Protein AF-Q2G0W6-F1 (afdb_monomer)

pLDDT: mean 89.72, std 13.42, range [47.97, 98.38]

Solvent-accessible surface area (backbone atoms only — not comparable to full-atom values): 6024 Å² total; per-residue (Å²): 139,83,82,79,76,77,85,74,75,71,76,68,73,54,66,67,60,52,53,52,50,52,54,51,51,54,53,50,52,53,50,53,47,46,40,64,72,47,50,49,53,52,51,55,49,52,51,51,52,50,51,51,48,50,56,51,52,51,49,52,52,43,53,52,50,40,51,48,40,53,58,56,50,56,59,55,76,78,47,87,82,48,70,68,52,53,50,52,48,51,51,42,51,50,52,38,54,54,51,55,56,76,82,107

Organism: Staphylococcus aureus (strain NCTC 8325 / PS 47) (NCBI:txid93061)

Nearest PDB structures (foldseek):
  7aal-assembly1_B  TM=5.292E-01  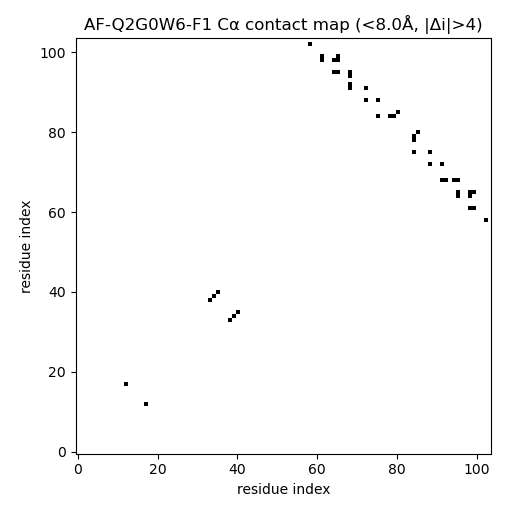e=4.564E+00  Homo sapiens

Sequence (104 aa):
MTLIEPDMTLRMPDISTTVETLNLISKMEAQKENIRTVIAPEHKHKYKDIENGLKGEEKVLIEQMAQHCEAFKANFKGAAQGDWVKSAMSEIDSIKDDLKKINS

Foldseek 3Di:
DDDPDPPPCVVPPDVVVVVVVVVVVVVVVVVVCCCVPPVVVVVVVVVVVVVVVVLVVLVVVLVVLLVVLVVVLVVLVPPDDDPVNVVSNVVSVVVNVVSVVVND

Secondary structure (DSSP, 8-state):
-----------PPPHHHHHHHHHHHHHHHHHHHHIIIIIHHHHHHHHHHHHHHHHHHHHHHHHHHHHHHHHHHHHGGGS--SHHHHHHHHHHHHHHHHHHHHT-

Mean predicted aligned error: 10.41 Å

Structure (mmCIF, N/CA/C/O backbone):
data_AF-Q2G0W6-F1
#
_entry.id   AF-Q2G0W6-F1
#
loop_
_atom_site.group_PDB
_atom_site.id
_atom_site.type_symbol
_atom_site.label_atom_id
_atom_site.label_alt_id
_atom_site.label_comp_id
_atom_site.label_asym_id
_atom_site.label_entity_id
_atom_site.label_seq_id
_atom_site.pdbx_PDB_ins_code
_atom_site.Cartn_x
_atom_site.Cartn_y
_atom_site.Cartn_z
_atom_site.occupancy
_atom_site.B_iso_or_equiv
_atom_site.auth_seq_id
_atom_site.auth_comp_id
_atom_site.auth_asym_id
_atom_site.auth_atom_id
_atom_site.pdbx_PDB_model_num
ATOM 1 N N . MET A 1 1 ? 78.123 38.011 -19.544 1.00 52.66 1 MET A N 1
ATOM 2 C CA . MET A 1 1 ? 76.649 37.994 -19.460 1.00 52.66 1 MET A CA 1
ATOM 3 C C . MET A 1 1 ? 76.203 36.686 -20.095 1.00 52.66 1 MET A C 1
ATOM 5 O O . MET A 1 1 ? 76.254 36.571 -21.309 1.00 52.66 1 MET A O 1
ATOM 9 N N . THR A 1 2 ? 75.943 35.653 -19.296 1.00 51.62 2 THR A N 1
ATOM 10 C CA . THR A 1 2 ? 75.456 34.357 -19.791 1.00 51.62 2 THR A CA 1
ATOM 11 C C . THR A 1 2 ? 73.935 34.380 -19.746 1.00 51.62 2 THR A C 1
ATOM 13 O O . THR A 1 2 ? 73.357 34.551 -18.673 1.00 51.62 2 THR A O 1
ATOM 16 N N . LEU A 1 3 ? 73.309 34.283 -20.920 1.00 47.97 3 LEU A N 1
ATOM 17 C CA . LEU A 1 3 ? 71.867 34.130 -21.081 1.00 47.97 3 LEU A CA 1
ATOM 18 C C . LEU A 1 3 ? 71.460 32.789 -20.453 1.00 47.97 3 LEU A C 1
ATOM 20 O O . LEU A 1 3 ? 71.885 31.738 -20.924 1.00 47.97 3 LEU A O 1
ATOM 24 N N . ILE A 1 4 ? 70.675 32.824 -19.377 1.00 57.09 4 ILE A N 1
ATOM 25 C CA . ILE A 1 4 ? 69.928 31.653 -18.916 1.00 57.09 4 ILE A CA 1
ATOM 26 C C . ILE A 1 4 ? 68.672 31.634 -19.780 1.00 57.09 4 ILE A C 1
ATOM 28 O O . ILE A 1 4 ? 67.776 32.456 -19.589 1.00 57.09 4 ILE A O 1
ATOM 32 N N . GLU A 1 5 ? 68.655 30.769 -20.789 1.00 59.44 5 GLU A N 1
ATOM 33 C CA . GLU A 1 5 ? 67.460 30.535 -21.592 1.00 59.44 5 GLU A CA 1
ATOM 34 C C . GLU A 1 5 ? 66.395 29.917 -20.676 1.00 59.44 5 GLU A C 1
ATOM 36 O O . GLU A 1 5 ? 66.672 28.903 -20.028 1.00 59.44 5 GLU A O 1
ATOM 41 N N . PRO A 1 6 ? 65.208 30.533 -20.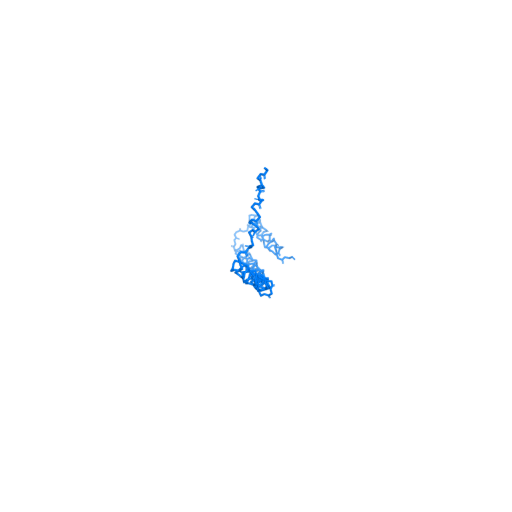534 1.00 58.56 6 PRO A N 1
ATOM 42 C CA . PRO A 1 6 ? 64.140 29.918 -19.771 1.00 58.56 6 PRO A CA 1
ATOM 43 C C . PRO A 1 6 ? 63.786 28.603 -20.458 1.00 58.56 6 PRO A C 1
ATOM 45 O O . PRO A 1 6 ? 63.470 28.595 -21.649 1.00 58.56 6 PRO A O 1
ATOM 48 N N . ASP A 1 7 ? 63.865 27.508 -19.703 1.00 61.12 7 ASP A N 1
ATOM 49 C CA . ASP A 1 7 ? 63.401 2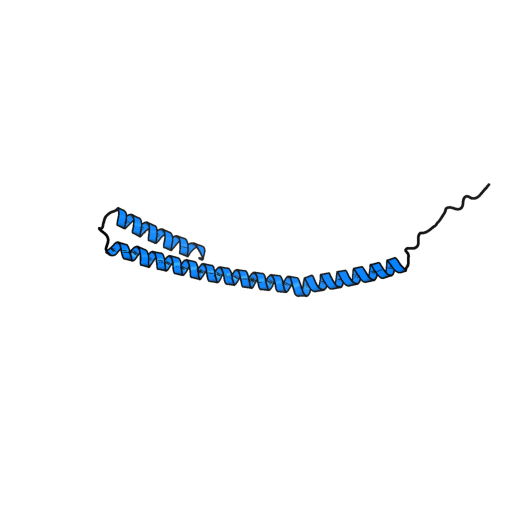6.185 -20.108 1.00 61.12 7 ASP A CA 1
ATOM 50 C C . ASP A 1 7 ? 61.893 26.264 -20.369 1.00 61.12 7 ASP A C 1
ATOM 52 O O . ASP A 1 7 ? 61.048 26.023 -19.509 1.00 61.12 7 ASP A O 1
ATOM 56 N N . MET A 1 8 ? 61.560 26.693 -21.582 1.00 60.03 8 MET A N 1
ATOM 57 C CA . MET A 1 8 ? 60.233 26.627 -22.156 1.00 60.03 8 MET A CA 1
ATOM 58 C C . MET A 1 8 ? 60.035 25.229 -22.724 1.00 60.03 8 MET A C 1
ATOM 60 O O . MET A 1 8 ? 59.631 25.079 -23.879 1.00 60.03 8 MET A O 1
ATOM 64 N N . THR A 1 9 ? 60.255 24.191 -21.914 1.00 52.31 9 THR A N 1
ATOM 65 C CA . THR A 1 9 ? 59.517 22.941 -22.076 1.00 52.31 9 THR A CA 1
ATOM 66 C C . THR A 1 9 ? 58.040 23.256 -21.833 1.00 52.31 9 THR A C 1
ATOM 68 O O . THR A 1 9 ? 57.425 22.902 -20.828 1.00 52.31 9 THR A O 1
ATOM 71 N N . LEU A 1 10 ? 57.447 23.960 -22.806 1.00 54.72 10 LEU A N 1
ATOM 72 C CA . LEU A 1 10 ? 56.041 23.920 -23.125 1.00 54.72 10 LEU A CA 1
ATOM 73 C C . LEU A 1 10 ? 55.772 22.436 -23.314 1.00 54.72 10 LEU A C 1
ATOM 75 O O . LEU A 1 10 ? 56.071 21.858 -24.359 1.00 54.72 10 LEU A O 1
ATOM 79 N N . ARG A 1 11 ? 55.314 21.795 -22.242 1.00 59.38 11 ARG A N 1
ATOM 80 C CA . ARG A 1 11 ? 54.933 20.395 -22.239 1.00 59.38 11 ARG A CA 1
ATOM 81 C C . ARG A 1 11 ? 53.697 20.302 -23.119 1.00 59.38 11 ARG A C 1
ATOM 83 O O . ARG A 1 11 ? 52.573 20.375 -22.632 1.00 59.38 11 ARG A O 1
ATOM 90 N N . MET A 1 12 ? 53.921 20.238 -24.430 1.00 61.53 12 MET A N 1
ATOM 91 C CA . MET A 1 12 ? 52.892 19.903 -25.393 1.00 61.53 12 MET A CA 1
ATOM 92 C C . MET A 1 12 ? 52.284 18.591 -24.898 1.00 61.53 12 MET A C 1
ATOM 94 O O . MET A 1 12 ? 53.038 17.637 -24.673 1.00 61.53 12 MET A O 1
ATOM 98 N N . PRO A 1 13 ? 50.968 18.551 -24.627 1.00 66.75 13 PRO A N 1
ATOM 99 C CA . PRO A 1 13 ? 50.328 17.312 -24.237 1.00 66.75 13 PRO A CA 1
ATOM 100 C C . PRO A 1 13 ? 50.644 16.266 -25.301 1.00 66.75 13 PRO A C 1
ATOM 102 O O . PRO A 1 13 ? 50.566 16.551 -26.498 1.00 66.75 13 PRO A O 1
ATOM 105 N N . ASP A 1 14 ? 51.036 15.074 -24.862 1.00 72.56 14 ASP A N 1
ATOM 106 C CA . ASP A 1 14 ? 51.306 13.967 -25.768 1.00 72.56 14 ASP A CA 1
ATOM 107 C C . ASP A 1 14 ? 50.051 13.735 -26.625 1.00 72.56 14 ASP A C 1
ATOM 109 O O . ASP A 1 14 ? 48.941 13.567 -26.102 1.00 72.56 14 ASP A O 1
ATOM 113 N N . ILE A 1 15 ? 50.205 13.781 -27.949 1.00 76.88 15 ILE A N 1
ATOM 114 C CA . ILE A 1 15 ? 49.108 13.600 -28.904 1.00 76.88 15 ILE A CA 1
ATOM 115 C C . ILE A 1 15 ? 48.362 12.288 -28.608 1.00 76.88 15 ILE A C 1
ATOM 117 O O . ILE A 1 15 ? 47.132 12.274 -28.690 1.00 76.88 15 ILE A O 1
ATOM 121 N N . SER A 1 16 ? 49.065 11.231 -28.171 1.00 78.44 16 SER A N 1
ATOM 122 C CA . SER A 1 16 ? 48.446 9.961 -27.759 1.00 78.44 16 SER A CA 1
ATOM 123 C C . SER A 1 16 ? 47.441 10.17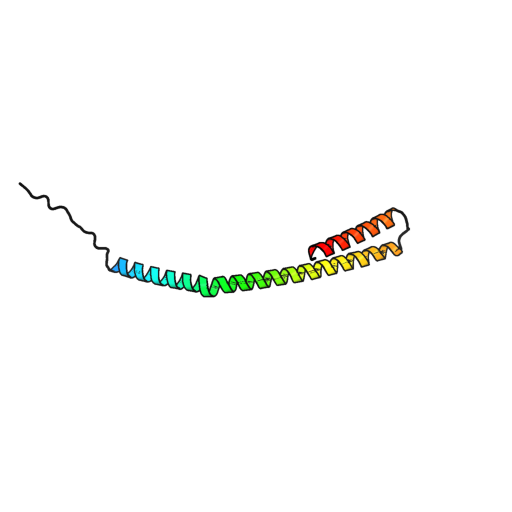4 -26.628 1.00 78.44 16 SER A C 1
ATOM 125 O O . SER A 1 16 ? 46.273 9.802 -26.748 1.00 78.44 16 SER A O 1
ATOM 127 N N . THR A 1 17 ? 47.852 10.881 -25.569 1.00 80.44 17 THR A N 1
ATOM 128 C CA . THR A 1 17 ? 46.977 11.180 -24.421 1.00 80.44 17 THR A CA 1
ATOM 129 C C . THR A 1 17 ? 45.772 12.034 -24.808 1.00 80.44 17 THR A C 1
ATOM 131 O O . THR A 1 17 ? 44.679 11.847 -24.270 1.00 80.44 17 THR A O 1
ATOM 134 N N . THR A 1 18 ? 45.931 12.933 -25.784 1.00 84.31 18 THR A N 1
ATOM 135 C CA . THR A 1 18 ? 44.831 13.771 -26.277 1.00 84.31 18 THR A CA 1
ATOM 136 C C . THR A 1 18 ? 43.787 12.926 -27.012 1.00 84.31 18 THR A C 1
ATOM 138 O O . THR A 1 18 ? 42.591 13.055 -26.747 1.00 84.31 18 THR A O 1
ATOM 141 N N . VAL A 1 19 ? 44.220 12.018 -27.892 1.00 88.69 19 VAL A N 1
ATOM 142 C CA . VAL A 1 19 ? 43.323 11.119 -28.641 1.00 88.69 19 VAL A CA 1
ATOM 143 C C . VAL A 1 19 ? 42.608 10.140 -27.707 1.00 88.69 19 VAL A C 1
ATOM 145 O O . VAL A 1 19 ? 41.399 9.938 -27.826 1.00 88.69 19 VAL A O 1
ATOM 148 N N . GLU A 1 20 ? 43.325 9.564 -26.743 1.00 89.62 20 GLU A N 1
ATOM 149 C CA . GLU A 1 20 ? 42.739 8.695 -25.717 1.00 89.62 20 GLU A CA 1
ATOM 150 C C . GLU A 1 20 ? 41.670 9.427 -24.900 1.00 89.62 20 GLU A C 1
ATOM 152 O O . GLU A 1 20 ? 40.569 8.904 -24.708 1.00 89.62 20 GLU A O 1
ATOM 157 N N . THR A 1 21 ? 41.953 10.668 -24.494 1.00 91.56 21 THR A N 1
ATOM 158 C CA . THR A 1 21 ? 41.002 11.513 -23.761 1.00 91.56 21 THR A CA 1
ATOM 159 C C . THR A 1 21 ? 39.743 11.786 -24.587 1.00 91.56 21 THR A C 1
ATOM 161 O O . THR A 1 21 ? 38.633 11.629 -24.077 1.00 91.56 21 THR A O 1
ATOM 164 N N . LEU A 1 22 ? 39.878 12.125 -25.875 1.00 92.81 22 LEU A N 1
ATOM 165 C CA . LEU A 1 22 ? 38.729 12.342 -26.765 1.00 92.81 22 LEU A CA 1
ATOM 166 C C . LEU A 1 22 ? 37.877 11.075 -26.930 1.00 92.81 22 LEU A C 1
ATOM 168 O O . LEU A 1 22 ? 36.647 11.143 -26.868 1.00 92.81 22 LEU A O 1
ATOM 172 N N . ASN A 1 23 ? 38.516 9.911 -27.069 1.00 93.44 23 ASN A N 1
ATOM 173 C CA . ASN A 1 23 ? 37.819 8.628 -27.147 1.00 93.44 23 ASN A CA 1
ATOM 174 C C . ASN A 1 23 ? 37.051 8.304 -25.855 1.00 93.44 23 ASN A C 1
ATOM 176 O O . ASN A 1 23 ? 35.928 7.798 -25.918 1.00 93.44 23 ASN A O 1
ATOM 180 N N . LEU A 1 24 ? 37.625 8.597 -24.684 1.00 95.19 24 LEU A N 1
ATOM 181 C CA . LEU A 1 24 ? 36.948 8.423 -23.395 1.00 95.19 24 LEU A CA 1
ATOM 182 C C . LEU A 1 24 ? 35.738 9.351 -23.263 1.00 95.19 24 LEU A C 1
ATOM 184 O O . LEU A 1 24 ? 34.660 8.881 -22.902 1.00 95.19 24 LEU A O 1
ATOM 188 N N . ILE A 1 25 ? 35.882 10.632 -23.616 1.00 95.94 25 ILE A N 1
ATOM 189 C CA . ILE A 1 25 ? 34.777 11.602 -23.598 1.00 95.94 25 ILE A CA 1
ATOM 190 C C . ILE A 1 25 ? 33.643 11.139 -24.516 1.00 95.94 25 ILE A C 1
ATOM 192 O O . ILE A 1 25 ? 32.486 11.128 -24.102 1.00 95.94 25 ILE A O 1
ATOM 196 N N . SER A 1 26 ? 33.963 10.691 -25.733 1.00 96.12 26 SER A N 1
ATOM 197 C CA . SER A 1 26 ? 32.963 10.177 -26.674 1.00 96.12 26 SER A CA 1
ATOM 198 C C . SER A 1 26 ? 32.193 8.980 -26.100 1.00 96.12 26 SER A C 1
ATOM 200 O O . SER A 1 26 ? 30.961 8.963 -26.134 1.00 96.12 26 SER A O 1
ATOM 202 N N . LYS A 1 27 ? 32.893 8.014 -25.486 1.00 97.12 27 LYS A N 1
ATOM 203 C CA . LYS A 1 27 ? 32.256 6.878 -24.797 1.00 97.12 27 LYS A CA 1
ATOM 204 C C . LYS A 1 27 ? 31.373 7.332 -23.635 1.00 97.12 27 LYS A C 1
ATOM 206 O O . LYS A 1 27 ? 30.276 6.802 -23.471 1.00 97.12 27 LYS A O 1
ATOM 211 N N . MET A 1 28 ? 31.826 8.302 -22.842 1.00 97.00 28 MET A N 1
ATOM 212 C CA . MET A 1 28 ? 31.045 8.852 -21.732 1.00 97.00 28 MET A CA 1
ATOM 213 C C . MET A 1 28 ? 29.769 9.542 -22.218 1.00 97.00 28 MET A C 1
ATOM 215 O O . MET A 1 28 ? 28.710 9.320 -21.638 1.00 97.00 28 MET A O 1
ATOM 219 N N . GLU A 1 29 ? 29.837 10.346 -23.279 1.00 97.88 29 GLU A N 1
ATOM 220 C CA . GLU A 1 29 ? 28.651 11.006 -23.834 1.00 97.88 29 GLU A CA 1
ATOM 221 C C . GLU A 1 29 ? 27.661 9.994 -24.418 1.00 97.88 29 GLU A C 1
ATOM 223 O O . GLU A 1 29 ? 26.466 10.090 -24.144 1.00 97.88 29 GLU A O 1
ATOM 228 N N . ALA A 1 30 ? 28.144 8.952 -25.104 1.00 97.69 30 ALA A N 1
ATOM 229 C CA . ALA A 1 30 ? 27.292 7.853 -25.558 1.00 97.69 30 ALA A CA 1
ATOM 230 C C . ALA A 1 30 ? 26.605 7.125 -24.385 1.00 97.69 30 ALA A C 1
ATOM 232 O O . ALA A 1 30 ? 25.414 6.818 -24.450 1.00 97.69 30 ALA A O 1
ATOM 233 N N . GLN A 1 31 ? 27.318 6.888 -23.277 1.00 97.88 31 GLN A N 1
ATOM 234 C CA . GLN A 1 31 ? 26.734 6.293 -22.070 1.00 97.88 31 GLN A CA 1
ATOM 235 C C . GLN A 1 31 ? 25.696 7.209 -21.413 1.00 97.88 31 GLN A C 1
ATOM 237 O O . GLN A 1 31 ? 24.614 6.744 -21.056 1.00 97.88 31 GLN A O 1
ATOM 242 N N . LYS A 1 32 ? 25.987 8.509 -21.272 1.00 98.06 32 LYS A N 1
ATOM 243 C CA . LYS A 1 32 ? 25.030 9.493 -20.740 1.00 98.06 32 LYS A CA 1
ATOM 244 C C . LYS A 1 32 ? 23.783 9.580 -21.604 1.00 98.06 32 LYS A C 1
ATOM 246 O O . LYS A 1 32 ? 22.685 9.740 -21.074 1.00 98.06 32 LYS A O 1
ATOM 251 N N . GLU A 1 33 ? 23.942 9.510 -22.919 1.00 97.94 33 GLU A N 1
ATOM 252 C CA . GLU A 1 33 ? 22.817 9.506 -23.843 1.00 97.94 33 GLU A CA 1
ATOM 253 C C . GLU A 1 33 ? 21.962 8.255 -23.668 1.00 97.94 33 GLU A C 1
ATOM 255 O O . GLU A 1 33 ? 20.753 8.372 -23.479 1.00 97.94 33 GLU A O 1
ATOM 260 N N . ASN A 1 34 ? 22.579 7.075 -23.597 1.00 98.38 34 ASN A N 1
ATOM 261 C CA . ASN A 1 34 ? 21.871 5.826 -23.321 1.00 98.38 34 ASN A CA 1
ATOM 262 C C . ASN A 1 34 ? 21.134 5.855 -21.966 1.00 98.38 34 ASN A C 1
ATOM 264 O O . ASN A 1 34 ? 19.990 5.414 -21.860 1.00 98.38 34 ASN A O 1
ATOM 268 N N . ILE A 1 35 ? 21.750 6.427 -20.925 1.00 98.38 35 ILE A N 1
ATOM 269 C CA . ILE A 1 35 ? 21.098 6.593 -19.619 1.00 98.38 35 ILE A CA 1
ATOM 270 C C . ILE A 1 35 ? 19.860 7.488 -19.735 1.00 98.38 35 ILE A C 1
ATOM 272 O O . ILE A 1 35 ? 18.800 7.140 -19.218 1.00 98.38 35 ILE A O 1
ATOM 276 N N . ARG A 1 36 ? 19.985 8.635 -20.409 1.00 98.12 36 ARG A N 1
ATOM 277 C CA . ARG A 1 36 ? 18.902 9.619 -20.538 1.00 98.12 36 ARG A CA 1
ATOM 278 C C . ARG A 1 36 ? 17.744 9.120 -21.393 1.00 98.12 36 ARG A C 1
ATOM 280 O O . ARG A 1 36 ? 16.596 9.399 -21.061 1.00 98.12 36 ARG A O 1
ATOM 287 N N . THR A 1 37 ? 18.043 8.421 -22.481 1.00 97.62 37 THR A N 1
ATOM 288 C CA . THR A 1 37 ? 17.048 8.080 -23.508 1.00 97.62 37 THR A CA 1
ATOM 289 C C . THR A 1 37 ? 16.442 6.697 -23.343 1.00 97.62 37 THR A C 1
ATOM 291 O O . THR A 1 37 ? 15.295 6.503 -23.733 1.00 97.62 37 THR A O 1
ATOM 294 N N . VAL A 1 38 ? 17.168 5.757 -22.734 1.00 97.50 38 VAL A N 1
ATOM 295 C CA . VAL A 1 38 ? 16.719 4.367 -22.592 1.00 97.50 38 VAL A CA 1
ATOM 296 C C . VAL A 1 38 ? 16.499 4.032 -21.123 1.00 97.50 38 VAL A C 1
ATOM 298 O O . VAL A 1 38 ? 15.372 3.786 -20.696 1.00 97.50 38 VAL A O 1
ATOM 301 N N . ILE A 1 39 ? 17.558 4.100 -20.313 1.00 97.00 39 ILE A N 1
ATOM 302 C CA . ILE A 1 39 ? 17.526 3.552 -18.949 1.00 97.00 39 ILE A CA 1
ATOM 303 C C . ILE A 1 39 ? 16.565 4.336 -18.048 1.00 97.00 39 ILE A C 1
ATOM 305 O O . ILE A 1 39 ? 15.747 3.736 -17.351 1.00 97.00 39 ILE A O 1
ATOM 309 N N . ALA A 1 40 ? 16.640 5.669 -18.042 1.00 97.88 40 ALA A N 1
ATOM 310 C CA . ALA A 1 40 ? 15.806 6.485 -17.164 1.00 97.88 40 ALA A CA 1
ATOM 311 C C . ALA A 1 40 ? 14.302 6.392 -17.508 1.00 97.88 40 ALA A C 1
ATOM 313 O O . ALA A 1 40 ? 13.505 6.181 -16.586 1.00 97.88 40 ALA A O 1
ATOM 314 N N . PRO A 1 41 ? 13.875 6.482 -18.785 1.00 98.25 41 PRO A N 1
ATOM 315 C CA . PRO A 1 41 ? 12.480 6.252 -19.160 1.00 98.25 41 PRO A CA 1
ATOM 316 C C . PRO A 1 41 ? 11.973 4.849 -18.810 1.00 98.25 41 PRO A C 1
ATOM 318 O O . PRO A 1 41 ? 10.890 4.729 -18.236 1.00 98.25 41 PRO A O 1
ATOM 321 N N . GLU A 1 42 ? 12.755 3.799 -19.082 1.00 97.69 42 GLU A N 1
ATOM 322 C CA . GLU A 1 42 ? 12.379 2.426 -18.723 1.00 97.69 42 GLU A CA 1
ATOM 323 C C . GLU A 1 42 ? 12.217 2.252 -17.213 1.00 97.69 42 GLU A C 1
ATOM 325 O O . GLU A 1 42 ? 11.242 1.658 -16.755 1.00 97.69 42 GLU A O 1
ATOM 330 N N . HIS A 1 43 ? 13.149 2.788 -16.424 1.00 98.06 43 HIS A N 1
ATOM 331 C CA . HIS A 1 43 ? 13.075 2.718 -14.969 1.00 98.06 43 HIS A CA 1
ATOM 332 C C . HIS A 1 43 ? 11.837 3.446 -14.436 1.00 98.06 43 HIS A C 1
ATOM 334 O O . HIS A 1 43 ? 11.140 2.930 -13.564 1.00 98.06 43 HIS A O 1
ATOM 340 N N . LYS A 1 44 ? 11.515 4.620 -14.994 1.00 97.62 44 LYS A N 1
ATOM 341 C CA . LYS A 1 44 ? 10.299 5.365 -14.649 1.00 97.62 44 LYS A CA 1
ATOM 342 C C . LYS A 1 44 ? 9.033 4.567 -14.967 1.00 97.62 44 LYS A C 1
ATOM 344 O O . LYS A 1 44 ? 8.099 4.576 -14.169 1.00 97.62 44 LYS A O 1
ATOM 349 N N . HIS A 1 45 ? 8.995 3.890 -16.113 1.00 97.56 45 HIS A N 1
ATOM 350 C CA . HIS A 1 45 ? 7.860 3.052 -16.490 1.00 97.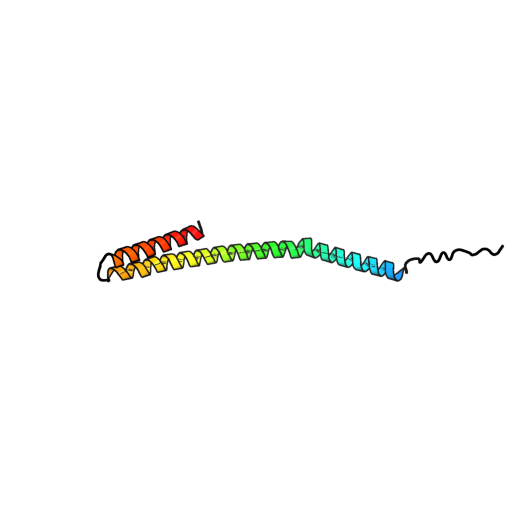56 45 HIS A CA 1
ATOM 351 C C . HIS A 1 45 ? 7.705 1.856 -15.548 1.00 97.56 45 HIS A C 1
ATOM 353 O O . HIS A 1 45 ? 6.637 1.695 -14.966 1.00 97.56 45 HIS A O 1
ATOM 359 N N . LYS A 1 46 ? 8.785 1.097 -15.314 1.00 97.81 46 LYS A N 1
ATOM 360 C CA . LYS A 1 46 ? 8.794 -0.043 -14.385 1.00 97.81 46 LYS A CA 1
ATOM 361 C C . LYS A 1 46 ? 8.360 0.366 -12.982 1.00 97.81 46 LYS A C 1
ATOM 363 O O . LYS A 1 46 ? 7.541 -0.315 -12.378 1.00 97.81 46 LYS A O 1
ATOM 368 N N . TYR A 1 47 ? 8.868 1.492 -12.482 1.00 97.88 47 TYR A N 1
ATOM 369 C CA . TYR A 1 47 ? 8.459 2.033 -11.188 1.00 97.88 47 TYR A CA 1
ATOM 370 C C . TYR A 1 47 ? 6.949 2.290 -11.138 1.00 97.88 47 TYR A C 1
ATOM 372 O O . TYR A 1 47 ? 6.286 1.857 -10.202 1.00 97.88 47 TYR A O 1
ATOM 380 N N . LYS A 1 48 ? 6.394 2.946 -12.166 1.00 97.62 48 LYS A N 1
ATOM 381 C CA . LYS A 1 48 ? 4.957 3.237 -12.240 1.00 97.62 48 LYS A CA 1
ATOM 382 C C . LYS A 1 48 ? 4.113 1.961 -12.294 1.00 97.62 48 LYS A C 1
ATOM 384 O O . LYS A 1 48 ? 3.064 1.901 -11.659 1.00 97.62 48 LYS A O 1
ATOM 389 N N . ASP A 1 49 ? 4.551 0.955 -13.042 1.00 98.00 49 ASP A N 1
ATOM 390 C CA . ASP A 1 49 ? 3.831 -0.314 -13.149 1.00 98.00 49 ASP A CA 1
ATOM 391 C C . ASP A 1 49 ? 3.834 -1.069 -11.817 1.00 98.00 49 ASP A C 1
ATOM 393 O O . ASP A 1 49 ? 2.789 -1.554 -11.389 1.00 98.00 49 ASP A O 1
ATOM 397 N N . ILE A 1 50 ? 4.978 -1.095 -11.124 1.00 98.06 50 ILE A N 1
ATOM 398 C CA . ILE A 1 50 ? 5.100 -1.673 -9.779 1.00 98.06 50 ILE A CA 1
ATOM 399 C C . ILE A 1 50 ? 4.206 -0.923 -8.789 1.00 98.06 50 ILE A C 1
ATOM 401 O O . ILE A 1 50 ? 3.469 -1.554 -8.040 1.00 98.06 50 ILE A O 1
ATOM 405 N N . GLU A 1 51 ? 4.226 0.411 -8.798 1.00 97.31 51 GLU A N 1
ATOM 406 C CA . GLU A 1 51 ? 3.388 1.224 -7.913 1.00 97.31 51 GLU A CA 1
ATOM 407 C C . GLU A 1 51 ? 1.894 0.933 -8.123 1.00 97.31 51 GLU A C 1
ATOM 409 O O . GLU A 1 51 ? 1.149 0.749 -7.160 1.00 97.31 51 GLU A O 1
ATOM 414 N N . ASN A 1 52 ? 1.452 0.844 -9.380 1.00 96.38 52 ASN A N 1
ATOM 415 C CA . ASN A 1 52 ? 0.068 0.503 -9.704 1.00 96.38 52 ASN A CA 1
ATOM 416 C C . ASN A 1 52 ? -0.284 -0.933 -9.295 1.00 96.38 52 ASN A C 1
ATOM 418 O O . ASN A 1 52 ? -1.385 -1.164 -8.795 1.00 96.38 52 ASN A O 1
ATOM 422 N N . GLY A 1 53 ? 0.638 -1.880 -9.493 1.00 97.31 53 GLY A N 1
ATOM 423 C CA . GLY A 1 53 ? 0.481 -3.267 -9.058 1.00 97.31 53 GLY A CA 1
ATOM 424 C C . GLY A 1 53 ? 0.282 -3.363 -7.548 1.00 97.31 53 GLY A C 1
ATOM 425 O O . GLY A 1 53 ? -0.718 -3.916 -7.102 1.00 97.31 53 GLY A O 1
ATOM 426 N N . LEU A 1 54 ? 1.160 -2.720 -6.772 1.00 96.94 54 LEU A N 1
ATOM 427 C CA . LEU A 1 54 ? 1.082 -2.690 -5.309 1.00 96.94 54 LEU A CA 1
ATOM 428 C C . LEU A 1 54 ? -0.213 -2.046 -4.804 1.00 96.94 54 LEU A C 1
ATOM 430 O O . LEU A 1 54 ? -0.854 -2.594 -3.914 1.00 96.94 54 LEU A O 1
ATOM 434 N N . LYS A 1 55 ? -0.651 -0.931 -5.402 1.00 95.44 55 LYS A N 1
ATOM 435 C CA . LYS A 1 55 ? -1.951 -0.310 -5.077 1.00 95.44 55 LYS A CA 1
ATOM 436 C C . LYS A 1 55 ? -3.130 -1.244 -5.371 1.00 95.44 55 LYS A C 1
ATOM 438 O O . LYS A 1 55 ? -4.111 -1.273 -4.628 1.00 95.44 55 LYS A O 1
ATOM 443 N N . GLY A 1 56 ? -3.049 -2.014 -6.457 1.00 95.62 56 GLY A N 1
ATOM 444 C CA . GLY A 1 56 ? -4.038 -3.038 -6.790 1.00 95.62 56 GLY A CA 1
ATOM 445 C C . GLY A 1 56 ? -4.069 -4.175 -5.766 1.00 95.62 56 GLY A C 1
ATOM 446 O O . GLY A 1 56 ? -5.144 -4.550 -5.301 1.00 95.62 56 GLY A O 1
ATOM 447 N N . GLU A 1 57 ? -2.903 -4.692 -5.384 1.00 96.69 57 GLU A N 1
ATOM 448 C CA . GLU A 1 57 ? -2.760 -5.745 -4.371 1.00 96.69 57 GLU A CA 1
ATOM 449 C C . GLU A 1 57 ? -3.242 -5.287 -2.988 1.00 96.69 57 GLU A C 1
ATOM 451 O O . GLU A 1 57 ? -3.994 -6.005 -2.329 1.00 96.69 57 GLU A O 1
ATOM 456 N N . GLU A 1 58 ? -2.891 -4.067 -2.574 1.00 95.94 58 GLU A N 1
ATOM 457 C CA . GLU A 1 58 ? -3.358 -3.458 -1.325 1.00 95.94 58 GLU A CA 1
ATOM 458 C C . GLU A 1 58 ? -4.888 -3.361 -1.289 1.00 95.94 58 GLU A C 1
ATOM 460 O O . GLU A 1 58 ? -5.515 -3.736 -0.296 1.00 95.94 58 GLU A O 1
ATOM 465 N N . LYS A 1 59 ? -5.516 -2.945 -2.398 1.00 95.81 59 LYS A N 1
ATOM 466 C CA . LYS A 1 59 ? -6.979 -2.920 -2.515 1.00 95.81 59 LYS A CA 1
ATOM 467 C C . LYS A 1 59 ? -7.597 -4.302 -2.300 1.00 95.81 59 LYS A C 1
ATOM 469 O O . LYS A 1 59 ? -8.559 -4.423 -1.542 1.00 95.81 59 LYS A O 1
ATOM 474 N N . VAL A 1 60 ? -7.053 -5.331 -2.951 1.00 96.50 60 VAL A N 1
ATOM 475 C CA . VAL A 1 60 ? -7.539 -6.714 -2.810 1.00 96.50 60 VAL A CA 1
ATOM 476 C C . VAL A 1 60 ? -7.401 -7.188 -1.363 1.00 96.50 60 VAL A C 1
ATOM 478 O O . VAL A 1 60 ? -8.335 -7.778 -0.822 1.00 96.50 60 VAL A O 1
ATOM 481 N N . LEU A 1 61 ? -6.278 -6.887 -0.708 1.00 96.94 61 LEU A N 1
ATOM 482 C CA . LEU A 1 61 ? -6.053 -7.248 0.690 1.00 96.94 61 LEU A CA 1
ATOM 483 C C . LEU A 1 61 ? -7.049 -6.556 1.636 1.00 96.94 61 LEU A C 1
ATOM 485 O O . LEU A 1 61 ? -7.599 -7.201 2.531 1.00 96.94 61 LEU A O 1
ATOM 489 N N . ILE A 1 62 ? -7.327 -5.267 1.423 1.00 96.50 62 ILE A N 1
ATOM 490 C CA . ILE A 1 62 ? -8.337 -4.519 2.188 1.00 96.50 62 ILE A CA 1
ATOM 491 C C . ILE A 1 62 ? -9.727 -5.143 2.007 1.00 96.50 62 ILE A C 1
ATOM 493 O O . ILE A 1 62 ? -10.448 -5.334 2.988 1.00 96.50 62 ILE A O 1
ATOM 497 N N . GLU A 1 63 ? -10.106 -5.498 0.776 1.00 95.56 63 GLU A N 1
ATOM 498 C CA . GLU A 1 63 ? -11.387 -6.155 0.490 1.00 95.56 63 GLU A CA 1
ATOM 499 C C . GLU A 1 63 ? -11.496 -7.518 1.189 1.00 95.56 63 GLU A C 1
ATOM 501 O O . GLU A 1 63 ? -12.517 -7.805 1.820 1.00 95.56 63 GLU A O 1
ATOM 506 N N . GLN A 1 64 ? -10.434 -8.327 1.149 1.00 96.75 64 GLN A N 1
ATOM 507 C CA . GLN A 1 64 ? -10.366 -9.607 1.857 1.00 96.75 64 GLN A CA 1
ATOM 508 C C . GLN A 1 64 ? -10.501 -9.430 3.369 1.00 96.75 64 GLN A C 1
ATOM 510 O O . GLN A 1 64 ? -11.269 -10.150 4.010 1.00 96.75 64 GLN A O 1
ATOM 515 N N . MET A 1 65 ? -9.799 -8.457 3.950 1.00 96.56 65 MET A N 1
ATOM 516 C CA . MET A 1 65 ? -9.868 -8.211 5.387 1.00 96.56 65 MET A CA 1
ATOM 517 C C . MET A 1 65 ? -11.252 -7.698 5.804 1.00 96.56 65 MET A C 1
ATOM 519 O O . MET A 1 65 ? -11.804 -8.154 6.802 1.00 96.56 65 MET A O 1
ATOM 523 N N . ALA A 1 66 ? -11.875 -6.831 5.002 1.00 95.38 66 ALA A N 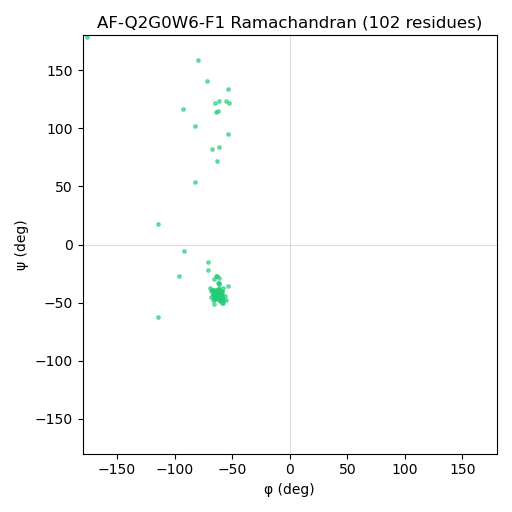1
ATOM 524 C CA . ALA A 1 66 ? -13.240 -6.370 5.242 1.00 95.38 66 ALA A CA 1
ATOM 525 C C . ALA A 1 66 ? -14.269 -7.515 5.169 1.00 95.38 66 ALA A C 1
ATOM 527 O O . ALA A 1 66 ? -15.201 -7.560 5.974 1.00 95.38 66 ALA A O 1
ATOM 528 N N . GLN A 1 67 ? -14.104 -8.454 4.231 1.00 96.19 67 GLN A N 1
ATOM 529 C CA . GLN A 1 67 ? -14.923 -9.670 4.161 1.00 96.19 67 GLN A CA 1
ATOM 530 C C . GLN A 1 67 ? -14.688 -10.583 5.368 1.00 96.19 67 GLN A C 1
ATOM 532 O O . GLN A 1 67 ? -15.645 -11.119 5.928 1.00 96.19 67 GLN A O 1
ATOM 537 N N . HIS A 1 68 ? -13.435 -10.729 5.806 1.00 96.44 68 HIS A N 1
ATOM 538 C CA . HIS A 1 68 ? -13.096 -11.481 7.008 1.00 96.44 68 HIS A CA 1
ATOM 539 C C . HIS A 1 68 ? -13.748 -10.872 8.257 1.00 96.44 68 HIS A C 1
ATOM 541 O O . HIS A 1 68 ? -14.323 -11.612 9.050 1.00 96.44 68 HIS A O 1
ATOM 547 N N . CYS A 1 69 ? -13.748 -9.541 8.407 1.00 96.69 69 CYS A N 1
ATOM 548 C CA . CYS A 1 69 ? -14.469 -8.849 9.479 1.00 96.69 69 CYS A CA 1
ATOM 549 C C . CYS A 1 69 ? -15.961 -9.217 9.493 1.00 96.69 69 CYS A C 1
ATOM 551 O O . CYS A 1 69 ? -16.487 -9.588 10.539 1.00 96.69 69 CYS A O 1
ATOM 553 N N . GLU A 1 70 ? -16.636 -9.184 8.341 1.00 95.44 70 GLU A N 1
ATOM 554 C CA . GLU A 1 70 ? -18.052 -9.571 8.238 1.00 95.44 70 GLU A CA 1
ATOM 555 C C . GLU A 1 70 ? -18.294 -11.040 8.603 1.00 95.44 70 GLU A C 1
ATOM 557 O O . GLU A 1 70 ? -19.198 -11.357 9.381 1.00 95.44 70 GLU A O 1
ATOM 562 N N . ALA A 1 71 ? -17.464 -11.944 8.079 1.00 95.56 71 ALA A N 1
ATOM 563 C CA . ALA A 1 71 ? -17.557 -13.369 8.378 1.00 95.56 71 ALA A CA 1
ATOM 564 C C . ALA A 1 71 ? -17.313 -13.648 9.869 1.00 95.56 71 ALA A C 1
ATOM 566 O O . ALA A 1 71 ? -18.066 -14.388 10.501 1.00 95.56 71 ALA A O 1
ATOM 567 N N . PHE A 1 72 ? -16.301 -13.011 10.458 1.00 94.94 72 PHE A N 1
ATOM 568 C CA . PHE A 1 72 ? -15.978 -13.150 11.871 1.00 94.94 72 PHE A CA 1
ATOM 569 C C . PHE A 1 72 ? -17.090 -12.585 12.762 1.00 94.94 72 PHE A C 1
ATOM 571 O O . PHE A 1 72 ? -17.527 -13.250 13.701 1.00 94.94 72 PHE A O 1
ATOM 578 N N . LYS A 1 73 ? -17.630 -11.408 12.421 1.00 95.25 73 LYS A N 1
ATOM 579 C CA . LYS A 1 73 ? -18.780 -10.798 13.103 1.00 95.25 73 LYS A CA 1
ATOM 580 C C . LYS A 1 73 ? -20.007 -11.712 13.083 1.00 95.25 73 LYS A C 1
ATOM 582 O O . LYS A 1 73 ? -20.734 -11.790 14.073 1.00 95.25 73 LYS A O 1
ATOM 587 N N . ALA A 1 74 ? -20.240 -12.440 11.989 1.00 94.31 74 ALA A N 1
ATOM 588 C CA . ALA A 1 74 ? -21.364 -13.367 11.885 1.00 94.31 74 ALA A CA 1
ATOM 589 C C . ALA A 1 74 ? -21.310 -14.506 12.921 1.00 94.31 74 ALA A C 1
ATOM 591 O O . ALA A 1 74 ? -22.370 -14.950 13.369 1.00 94.31 74 ALA A O 1
ATOM 592 N N . ASN A 1 75 ? -20.119 -14.918 13.373 1.00 93.50 75 ASN A N 1
ATOM 593 C CA . ASN A 1 75 ? -19.961 -15.961 14.396 1.00 93.50 75 ASN A CA 1
ATOM 594 C C . ASN A 1 75 ? -20.560 -15.557 15.754 1.00 93.50 75 ASN A C 1
ATOM 596 O O . ASN A 1 75 ? -21.032 -16.409 16.505 1.00 93.50 75 ASN A O 1
ATOM 600 N N . PHE A 1 76 ? -20.626 -14.257 16.056 1.00 92.94 76 PHE A N 1
ATOM 601 C CA . PHE A 1 76 ? -21.205 -13.758 17.306 1.00 92.94 76 PHE A CA 1
ATOM 602 C C . PHE A 1 76 ? -22.728 -13.906 17.380 1.00 92.94 76 PHE A C 1
ATOM 604 O O . PHE A 1 76 ? -23.290 -13.848 18.472 1.00 92.94 76 PHE A O 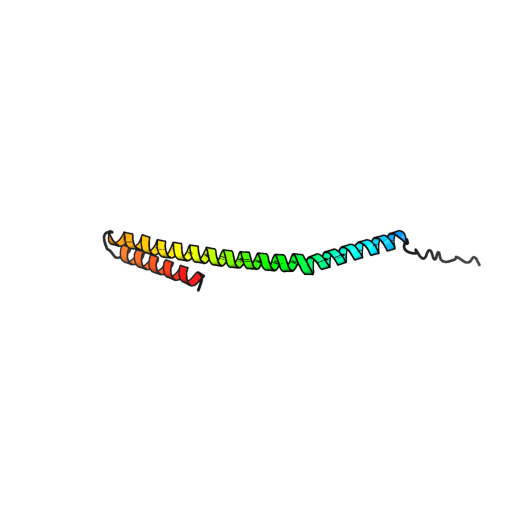1
ATOM 611 N N . LYS A 1 77 ? -23.415 -14.159 16.256 1.00 89.25 77 LYS A N 1
ATOM 612 C CA . LYS A 1 77 ? -24.870 -14.398 16.249 1.00 89.25 77 LYS A CA 1
ATOM 613 C C . LYS A 1 77 ? -25.266 -15.652 17.037 1.00 89.25 77 LYS A C 1
ATOM 615 O O . LYS A 1 77 ? -26.381 -15.714 17.541 1.00 89.25 77 LYS A O 1
ATOM 620 N N . GLY A 1 78 ? -24.366 -16.633 17.142 1.00 90.62 78 GLY A N 1
ATOM 621 C CA . GLY A 1 78 ? -24.569 -17.849 17.937 1.00 90.62 78 GLY A CA 1
ATOM 622 C C . GLY A 1 78 ? -24.055 -17.759 19.377 1.00 90.62 78 GLY A C 1
ATOM 623 O O . GLY A 1 78 ? -24.253 -18.696 20.147 1.00 90.62 78 GLY A O 1
ATOM 624 N N . ALA A 1 79 ? -23.380 -16.668 19.751 1.00 91.44 79 ALA A N 1
ATOM 625 C CA . ALA A 1 79 ? -22.807 -16.504 21.083 1.00 91.44 79 ALA A CA 1
ATOM 626 C C . ALA A 1 79 ? -23.865 -16.079 22.116 1.00 91.44 79 ALA A C 1
ATOM 628 O O . ALA A 1 79 ? -24.904 -15.504 21.775 1.00 91.44 79 ALA A O 1
ATOM 629 N N . ALA A 1 80 ? -23.573 -16.314 23.399 1.00 91.50 80 ALA A N 1
ATOM 630 C CA . ALA A 1 80 ? -24.367 -15.771 24.497 1.00 91.50 80 ALA A CA 1
ATOM 631 C C . ALA A 1 80 ? -24.318 -14.235 24.461 1.00 91.50 80 ALA A C 1
ATOM 633 O O . ALA A 1 80 ? -23.256 -13.633 24.625 1.00 91.50 80 ALA A O 1
ATOM 634 N N . GLN A 1 81 ? -25.471 -13.613 24.217 1.00 94.94 81 GLN A N 1
ATOM 635 C CA . GLN A 1 81 ? -25.565 -12.171 24.007 1.00 94.94 81 GLN A CA 1
ATOM 636 C C . GLN A 1 81 ? -25.353 -11.399 25.313 1.00 94.94 81 GLN A C 1
ATOM 638 O O . GLN A 1 81 ? -25.849 -11.779 26.372 1.00 94.94 81 GLN A O 1
ATOM 643 N N . GLY A 1 82 ? -24.641 -10.282 25.217 1.00 95.19 82 GLY A N 1
ATOM 644 C CA . GLY A 1 82 ? -24.341 -9.389 26.329 1.00 95.19 82 GLY A CA 1
ATOM 645 C C . GLY A 1 82 ? -23.595 -8.157 25.834 1.00 95.19 82 GLY A C 1
ATOM 646 O O . GLY A 1 82 ? -23.301 -8.040 24.642 1.00 95.19 82 GLY A O 1
ATOM 647 N N . ASP A 1 83 ? -23.276 -7.237 26.738 1.00 97.06 83 ASP A N 1
ATOM 648 C CA . ASP A 1 83 ? -22.616 -5.983 26.359 1.00 97.06 83 ASP A CA 1
ATOM 649 C C . ASP A 1 83 ? -21.245 -6.220 25.720 1.00 97.06 83 ASP A C 1
ATOM 651 O O . ASP A 1 83 ? -20.897 -5.540 24.761 1.00 97.06 83 ASP A O 1
ATOM 655 N N . TRP A 1 84 ? -20.525 -7.265 26.141 1.00 95.75 84 TRP A N 1
ATOM 656 C CA . TRP A 1 84 ? -19.257 -7.653 25.521 1.00 95.75 84 TRP A CA 1
ATOM 657 C C . TRP A 1 84 ? -19.408 -8.052 24.041 1.00 95.75 84 TRP A C 1
ATOM 659 O O . TRP A 1 84 ? -18.565 -7.678 23.231 1.00 95.75 84 TRP A O 1
ATOM 669 N N . VAL A 1 85 ? -20.492 -8.750 23.660 1.00 96.19 85 VAL A N 1
ATOM 670 C CA . VAL A 1 85 ? -20.764 -9.107 22.253 1.00 96.19 85 VAL A CA 1
ATOM 671 C C . VAL A 1 85 ? -21.043 -7.852 21.435 1.00 96.19 85 VAL A C 1
ATOM 673 O O . VAL A 1 85 ? -20.511 -7.703 20.339 1.00 96.19 85 VAL A O 1
ATOM 676 N N . LYS A 1 86 ? -21.845 -6.927 21.975 1.00 95.12 86 LYS A N 1
ATOM 677 C CA . LYS A 1 86 ? -22.148 -5.656 21.304 1.00 95.12 86 LYS A CA 1
ATOM 678 C C . LYS A 1 86 ? -20.880 -4.829 21.095 1.00 95.12 86 LYS A C 1
ATOM 680 O O . LYS A 1 86 ? -20.667 -4.345 19.988 1.00 95.12 86 LYS A O 1
ATOM 685 N N . SER A 1 87 ? -20.036 -4.707 22.122 1.00 96.25 87 SER A N 1
ATOM 686 C CA . SER A 1 87 ? -18.752 -4.005 22.021 1.00 96.25 87 SER A CA 1
ATOM 687 C C . SER A 1 87 ? -17.845 -4.649 20.976 1.00 96.25 87 SER A C 1
ATOM 689 O O . SER A 1 87 ? -17.379 -3.954 20.081 1.00 96.25 87 SER A O 1
ATOM 691 N N . ALA A 1 88 ? -17.685 -5.977 21.009 1.00 95.56 88 ALA A N 1
ATOM 692 C CA . ALA A 1 88 ? -16.868 -6.695 20.033 1.00 95.56 88 ALA A CA 1
ATOM 693 C C . ALA A 1 88 ? -17.368 -6.500 18.590 1.00 95.56 88 ALA A C 1
ATOM 695 O O . ALA A 1 88 ? -16.577 -6.242 17.686 1.00 95.56 88 ALA A O 1
ATOM 696 N N . MET A 1 89 ? -18.683 -6.576 18.354 1.00 96.06 89 MET A N 1
ATOM 697 C CA . MET A 1 89 ? -19.261 -6.349 17.024 1.00 96.06 89 MET A CA 1
ATOM 698 C C . MET A 1 89 ? -19.054 -4.907 16.533 1.00 96.06 89 MET A C 1
ATOM 700 O O . MET A 1 89 ? -18.759 -4.722 15.354 1.00 96.06 89 MET A O 1
ATOM 704 N N . SER A 1 90 ? -19.170 -3.911 17.417 1.00 96.19 90 SER A N 1
ATOM 705 C CA . SER A 1 90 ? -18.902 -2.503 17.089 1.00 96.19 90 SER A CA 1
ATOM 706 C C . SER A 1 90 ? -17.424 -2.237 16.796 1.00 96.19 90 SER A C 1
ATOM 708 O O . SER A 1 90 ? -17.109 -1.489 15.875 1.00 96.19 90 SER A O 1
ATOM 710 N N . GLU A 1 91 ? -16.506 -2.858 17.541 1.00 97.00 91 GLU A N 1
ATOM 711 C CA . GLU A 1 91 ? -15.066 -2.761 17.269 1.00 97.00 91 GLU A CA 1
ATOM 712 C C . GLU A 1 91 ? -14.719 -3.347 15.894 1.00 97.00 91 GLU A C 1
ATOM 714 O O . GLU A 1 91 ? -13.977 -2.729 15.131 1.00 97.00 91 GLU A O 1
ATOM 719 N N . ILE A 1 92 ? -15.311 -4.492 15.531 1.00 97.25 92 ILE A N 1
ATOM 720 C CA . ILE A 1 92 ? -15.128 -5.097 14.203 1.00 97.25 92 ILE A CA 1
ATOM 721 C C . ILE A 1 92 ? -15.634 -4.166 13.090 1.00 97.25 92 ILE A C 1
ATOM 723 O O . ILE A 1 92 ? -14.960 -4.027 12.067 1.00 97.25 92 ILE A O 1
ATOM 727 N N . ASP A 1 93 ? -16.786 -3.515 13.280 1.00 96.56 93 ASP A N 1
ATOM 728 C CA . ASP A 1 93 ? -17.304 -2.527 12.324 1.00 96.56 93 ASP A CA 1
ATOM 729 C C . ASP A 1 93 ? -16.354 -1.335 12.172 1.00 96.56 93 ASP A C 1
ATOM 731 O O . ASP A 1 93 ? -16.037 -0.946 11.048 1.00 96.56 93 ASP A O 1
ATOM 735 N N . SER A 1 94 ? -15.837 -0.808 13.286 1.00 97.12 94 SER A N 1
ATOM 736 C CA . SER A 1 94 ? -14.865 0.290 13.267 1.00 97.12 94 SER A CA 1
ATOM 737 C C . SER A 1 94 ? -13.602 -0.091 12.497 1.00 97.12 94 SER A C 1
ATOM 739 O O . SER A 1 94 ? -13.165 0.664 11.633 1.00 97.12 94 SER A O 1
ATOM 741 N N . ILE A 1 95 ? -13.045 -1.281 12.752 1.00 96.25 95 ILE A N 1
ATOM 742 C CA . ILE A 1 95 ? -11.861 -1.784 12.039 1.00 96.25 95 ILE A CA 1
ATOM 743 C C . ILE A 1 95 ? -12.145 -1.884 10.538 1.00 96.25 95 ILE A C 1
ATOM 745 O O . ILE A 1 95 ? -11.339 -1.441 9.721 1.00 96.25 95 ILE A O 1
ATOM 749 N N . LYS A 1 96 ? -13.297 -2.443 10.155 1.00 95.62 96 LYS A N 1
ATOM 750 C CA . LYS A 1 96 ? -13.697 -2.565 8.748 1.00 95.62 96 LYS A CA 1
ATOM 751 C C . LYS A 1 96 ? -13.803 -1.198 8.068 1.00 95.62 96 LYS A C 1
ATOM 753 O O . LYS A 1 96 ? -13.373 -1.051 6.922 1.00 95.62 96 LYS A O 1
ATOM 758 N N . ASP A 1 97 ? -14.387 -0.216 8.742 1.00 95.44 97 ASP A N 1
ATOM 759 C CA . ASP A 1 97 ? -14.531 1.133 8.201 1.00 95.44 97 ASP A CA 1
ATOM 760 C C . ASP A 1 97 ? -13.185 1.855 8.103 1.00 95.44 97 ASP A C 1
ATOM 762 O O . ASP A 1 97 ? -12.932 2.536 7.110 1.00 95.44 97 ASP A O 1
ATOM 766 N N . ASP A 1 98 ? -12.291 1.663 9.071 1.00 96.00 98 ASP A N 1
ATOM 767 C CA . ASP A 1 98 ? -10.941 2.222 9.026 1.00 96.00 98 ASP A CA 1
ATOM 768 C C . ASP A 1 98 ? -10.103 1.609 7.899 1.00 96.00 98 ASP A C 1
ATOM 770 O O . ASP A 1 98 ? -9.436 2.343 7.171 1.00 96.00 98 ASP A O 1
ATOM 774 N N . LEU A 1 99 ? -10.220 0.299 7.654 1.00 94.31 99 LEU A N 1
ATOM 775 C CA . LEU A 1 99 ? -9.571 -0.362 6.517 1.00 94.31 99 LEU A CA 1
ATOM 776 C C . LEU A 1 99 ? -10.013 0.230 5.172 1.00 94.31 99 LEU A C 1
ATOM 778 O O . LEU A 1 99 ? -9.186 0.454 4.291 1.00 94.31 99 LEU A O 1
ATOM 782 N N . LYS A 1 100 ? -11.305 0.534 5.004 1.00 91.12 100 LYS A N 1
ATOM 783 C CA . LYS A 1 100 ? -11.819 1.140 3.762 1.00 91.12 100 LYS A CA 1
ATOM 784 C C . LYS A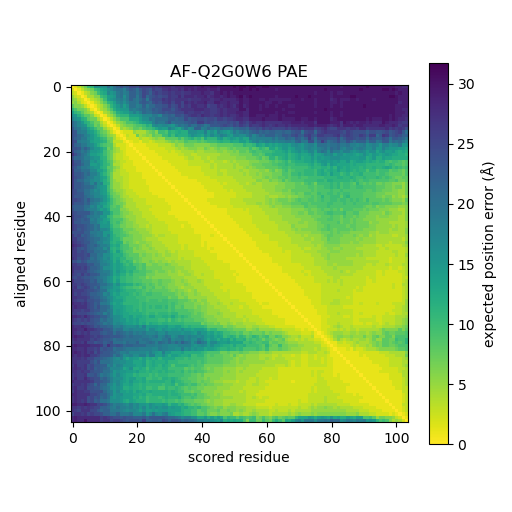 1 100 ? -11.277 2.547 3.512 1.00 91.12 100 LYS A C 1
ATOM 786 O O . LYS A 1 100 ? -11.133 2.936 2.353 1.00 91.12 100 LYS A O 1
ATOM 791 N N . LYS A 1 101 ? -10.967 3.300 4.570 1.00 93.31 101 LYS A N 1
ATOM 792 C CA . LYS A 1 101 ? -10.406 4.656 4.460 1.00 93.31 101 LYS A CA 1
ATOM 793 C C . LYS A 1 101 ? -8.959 4.663 3.969 1.00 93.31 101 LYS A C 1
ATOM 795 O O . LYS A 1 101 ? -8.538 5.679 3.438 1.00 93.31 101 LYS A O 1
ATOM 800 N N . ILE A 1 102 ? -8.213 3.562 4.112 1.00 90.38 102 ILE A N 1
ATOM 801 C CA . ILE A 1 102 ? -6.804 3.481 3.678 1.00 90.38 102 ILE A CA 1
ATOM 802 C C . ILE A 1 102 ? -6.670 3.689 2.161 1.00 90.38 102 ILE A C 1
ATOM 804 O O . ILE A 1 102 ? -5.703 4.293 1.711 1.00 90.38 102 ILE A O 1
AT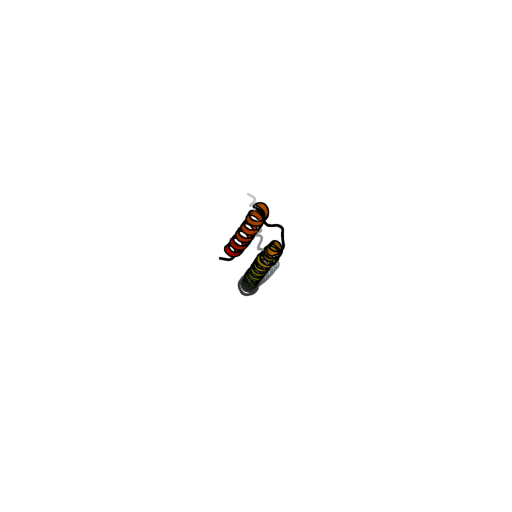OM 808 N N . ASN A 1 103 ? -7.656 3.235 1.382 1.00 79.25 103 ASN A N 1
ATOM 809 C CA . ASN A 1 103 ? -7.647 3.311 -0.082 1.00 79.25 103 ASN A CA 1
ATOM 810 C C . ASN A 1 103 ? -8.740 4.237 -0.661 1.00 79.25 103 ASN A C 1
ATOM 812 O O . ASN A 1 103 ? -9.115 4.089 -1.825 1.00 79.25 103 ASN A O 1
ATOM 816 N N . SER A 1 104 ? -9.315 5.128 0.159 1.00 71.56 104 SER A N 1
ATOM 817 C CA . SER A 1 104 ? -10.293 6.145 -0.279 1.00 71.56 104 SER A CA 1
ATOM 818 C C . SER A 1 104 ? -9.594 7.453 -0.632 1.00 71.56 104 SER A C 1
ATOM 820 O O . SER A 1 104 ? -9.944 8.030 -1.684 1.00 71.56 104 SER A O 1
#

Radius of gyration: 35.81 Å; Cα contacts (8 Å, |Δi|>4): 23; chains: 1; bounding box: 102×56×55 Å